Protein AF-A0A4W3IT00-F1 (afdb_monomer)

Structure (mmCIF, N/CA/C/O backbone):
data_AF-A0A4W3IT00-F1
#
_entry.id   AF-A0A4W3IT00-F1
#
loop_
_atom_site.group_PDB
_atom_site.id
_atom_site.type_symbol
_atom_site.label_atom_id
_atom_site.label_alt_id
_atom_site.label_comp_id
_atom_site.label_asym_id
_atom_site.label_entity_id
_atom_site.label_seq_id
_atom_site.pdbx_PDB_ins_code
_atom_site.Cartn_x
_atom_site.Cartn_y
_atom_site.Cartn_z
_atom_site.occupancy
_atom_site.B_iso_or_equiv
_atom_site.auth_seq_id
_atom_site.auth_comp_id
_atom_site.auth_asym_id
_atom_site.auth_atom_id
_atom_site.pdbx_PDB_model_num
ATOM 1 N N . MET A 1 1 ? -7.431 6.431 47.341 1.00 36.97 1 MET A N 1
ATOM 2 C CA . MET A 1 1 ? -6.642 5.485 46.528 1.00 36.97 1 MET A CA 1
ATOM 3 C C . MET A 1 1 ? -6.400 6.153 45.184 1.00 36.97 1 MET A C 1
ATOM 5 O O . MET A 1 1 ? -7.275 6.115 44.330 1.00 36.97 1 MET A O 1
ATOM 9 N N . CYS A 1 2 ? -5.296 6.886 45.045 1.00 35.66 2 CYS A N 1
ATOM 10 C CA . CYS A 1 2 ? -4.915 7.478 43.765 1.00 35.66 2 CYS A CA 1
ATOM 11 C C . CYS A 1 2 ? -4.274 6.369 42.933 1.00 35.66 2 CYS A C 1
ATOM 13 O O . CYS A 1 2 ? -3.208 5.880 43.298 1.00 35.66 2 CYS A O 1
ATOM 15 N N . PHE A 1 3 ? -4.941 5.928 41.870 1.00 38.72 3 PHE A N 1
ATOM 16 C CA . PHE A 1 3 ? -4.312 5.058 40.886 1.00 38.72 3 PHE A CA 1
ATOM 17 C C . PHE A 1 3 ? -3.418 5.933 40.013 1.00 38.72 3 PHE A C 1
ATOM 19 O O . PHE A 1 3 ? -3.894 6.630 39.119 1.00 38.72 3 PHE A O 1
ATOM 26 N N . SER A 1 4 ? -2.125 5.941 40.324 1.00 42.38 4 SER A N 1
ATOM 27 C CA . SER A 1 4 ? -1.106 6.424 39.403 1.00 42.38 4 SER A CA 1
ATOM 28 C C . SER A 1 4 ? -1.136 5.523 38.171 1.00 42.38 4 SER A C 1
ATOM 30 O O . SER A 1 4 ? -0.816 4.338 38.261 1.00 42.38 4 SER A O 1
ATOM 32 N N . LEU A 1 5 ? -1.564 6.072 37.035 1.00 45.66 5 LEU A N 1
ATOM 33 C CA . LEU A 1 5 ? -1.343 5.457 35.730 1.00 45.66 5 LEU A CA 1
ATOM 34 C C . LEU A 1 5 ? 0.171 5.263 35.545 1.00 45.66 5 LEU A C 1
ATOM 36 O O . LEU A 1 5 ? 0.925 6.198 35.837 1.00 45.66 5 LEU A O 1
ATOM 40 N N . PRO A 1 6 ? 0.645 4.099 35.069 1.00 52.97 6 PRO A N 1
ATOM 41 C CA . PRO A 1 6 ? 2.008 4.011 34.584 1.00 52.97 6 PRO A CA 1
ATOM 42 C C . PRO A 1 6 ? 2.123 4.962 33.391 1.00 52.97 6 PRO A C 1
ATOM 44 O O . PRO A 1 6 ? 1.403 4.824 32.402 1.00 52.97 6 PRO A O 1
ATOM 47 N N . MET A 1 7 ? 2.994 5.962 33.527 1.00 45.53 7 MET A N 1
ATOM 48 C CA . MET A 1 7 ? 3.496 6.749 32.409 1.00 45.53 7 MET A CA 1
ATOM 49 C C . MET A 1 7 ? 4.055 5.757 31.395 1.00 45.53 7 MET A C 1
ATOM 51 O O . MET A 1 7 ? 5.108 5.161 31.615 1.00 45.53 7 MET A O 1
ATOM 55 N N . LEU A 1 8 ? 3.311 5.530 30.313 1.00 49.47 8 LEU A N 1
ATOM 56 C CA . LEU A 1 8 ? 3.900 4.999 29.099 1.00 49.47 8 LEU A CA 1
ATOM 57 C C . LEU A 1 8 ? 5.034 5.963 28.761 1.00 49.47 8 LEU A C 1
ATOM 59 O O . LEU A 1 8 ? 4.789 7.161 28.611 1.00 49.47 8 LEU A O 1
ATOM 63 N N . ASN A 1 9 ? 6.262 5.451 28.709 1.00 47.34 9 ASN A N 1
ATOM 64 C CA . ASN A 1 9 ? 7.370 6.160 28.094 1.00 47.34 9 ASN A CA 1
ATOM 65 C C . ASN A 1 9 ? 7.005 6.359 26.619 1.00 47.34 9 ASN A C 1
ATOM 67 O O . ASN A 1 9 ? 7.326 5.542 25.763 1.00 47.34 9 ASN A O 1
ATOM 71 N N . LEU A 1 10 ? 6.281 7.438 26.342 1.00 46.12 10 LEU A N 1
ATOM 72 C CA . LEU A 1 10 ? 6.373 8.151 25.088 1.00 46.12 10 LEU A CA 1
ATOM 73 C C . LEU A 1 10 ? 7.753 8.804 25.116 1.00 46.12 10 LEU A C 1
ATOM 75 O O . LEU A 1 10 ? 7.902 9.958 25.511 1.00 46.12 10 LEU A O 1
ATOM 79 N N . GLU A 1 11 ? 8.780 8.050 24.726 1.00 38.97 11 GLU A N 1
ATOM 80 C CA . GLU A 1 11 ? 9.887 8.680 24.016 1.00 38.97 11 GLU A CA 1
ATOM 81 C C . GLU A 1 11 ? 9.281 9.201 22.710 1.00 38.97 11 GLU A C 1
ATOM 83 O O . GLU A 1 11 ? 9.194 8.513 21.697 1.00 38.97 11 GLU A O 1
ATOM 88 N N . SER A 1 12 ? 8.715 10.403 22.811 1.00 42.69 12 SER A N 1
ATOM 89 C CA . SER A 1 12 ? 8.347 11.239 21.685 1.00 42.69 12 SER A CA 1
ATOM 90 C C . SER A 1 12 ? 9.658 11.542 20.969 1.00 42.69 12 SER A C 1
ATOM 92 O O . SER A 1 12 ? 10.426 12.387 21.428 1.00 42.69 12 SER A O 1
ATOM 94 N N . ASP A 1 13 ? 9.937 10.830 19.879 1.00 43.44 13 ASP A N 1
ATOM 95 C CA . ASP A 1 13 ? 10.967 11.201 18.901 1.00 43.44 13 ASP A CA 1
ATOM 96 C C . ASP A 1 13 ? 10.462 12.426 18.115 1.00 43.44 13 ASP A C 1
ATOM 98 O O . ASP A 1 13 ? 10.222 12.392 16.911 1.00 43.44 13 ASP A O 1
ATOM 102 N N . GLU A 1 14 ? 10.201 13.516 18.840 1.00 52.72 14 GLU A N 1
ATOM 103 C CA . GLU A 1 14 ? 9.772 14.815 18.316 1.00 52.72 14 GLU A CA 1
ATOM 104 C C . GLU A 1 14 ? 10.974 15.588 17.768 1.00 52.72 14 GLU A C 1
ATOM 106 O O . GLU A 1 14 ? 11.065 16.783 17.984 1.00 52.72 14 GLU A O 1
ATOM 111 N N . GLU A 1 15 ? 11.908 14.933 17.076 1.00 51.66 15 GLU A N 1
ATOM 112 C CA . GLU A 1 15 ? 12.903 15.595 16.222 1.00 51.66 15 GLU A CA 1
ATOM 113 C C . GLU A 1 15 ? 13.327 14.686 15.053 1.00 51.66 15 GLU A C 1
ATOM 115 O O . GLU A 1 15 ? 14.509 14.560 14.737 1.00 51.66 15 GLU A O 1
ATOM 120 N N . GLN A 1 16 ? 12.373 14.085 14.332 1.00 50.91 16 GLN A N 1
ATOM 121 C CA . GLN A 1 16 ? 12.668 13.730 12.941 1.00 50.91 16 GLN A CA 1
ATOM 122 C C . GLN A 1 16 ? 12.490 14.977 12.069 1.00 50.91 16 GLN A C 1
ATOM 124 O O . GLN A 1 16 ? 11.378 15.509 11.986 1.00 50.91 16 GLN A O 1
ATOM 129 N N . PRO A 1 17 ? 13.555 15.492 11.424 1.00 56.00 17 PRO A N 1
ATOM 130 C CA . PRO A 1 17 ? 13.413 16.621 10.522 1.00 56.00 17 PRO A CA 1
ATOM 131 C C . PRO A 1 17 ? 12.430 16.231 9.420 1.00 56.00 17 PRO A C 1
ATOM 133 O O . PRO A 1 17 ? 12.553 15.154 8.840 1.00 56.00 17 PRO A O 1
ATOM 136 N N . MET A 1 18 ? 11.465 17.108 9.121 1.00 57.69 18 MET A N 1
ATOM 137 C CA . MET A 1 18 ? 10.593 16.981 7.953 1.00 57.69 18 MET A CA 1
ATOM 138 C C . MET A 1 18 ? 11.484 16.789 6.719 1.00 57.69 18 MET A C 1
ATOM 140 O O . MET A 1 18 ? 12.060 17.749 6.202 1.00 57.69 18 MET A O 1
ATOM 144 N N . VAL A 1 19 ? 11.655 15.542 6.278 1.00 64.25 19 VAL A N 1
ATOM 145 C CA . VAL A 1 19 ? 12.496 15.229 5.127 1.00 64.25 19 VAL A CA 1
ATOM 146 C C . VAL A 1 19 ? 11.780 15.805 3.918 1.00 64.25 19 VAL A C 1
ATOM 148 O O . VAL A 1 19 ? 10.689 15.373 3.549 1.00 64.25 19 VAL A O 1
ATOM 151 N N . PHE A 1 20 ? 12.375 16.834 3.319 1.00 69.81 20 PHE A N 1
ATOM 152 C CA . PHE A 1 20 ? 11.905 17.351 2.047 1.00 69.81 20 PHE A CA 1
ATOM 153 C C . PHE A 1 20 ? 12.048 16.234 1.017 1.00 69.81 20 PHE A C 1
ATOM 155 O O . PHE A 1 20 ? 13.164 15.891 0.631 1.00 69.81 20 PHE A O 1
ATOM 162 N N . VAL A 1 21 ? 10.921 15.660 0.596 1.00 66.94 21 VAL A N 1
ATOM 163 C CA . VAL A 1 21 ? 10.868 14.707 -0.512 1.00 66.94 21 VAL A CA 1
ATOM 164 C C . VAL A 1 21 ? 10.589 15.510 -1.785 1.00 66.94 21 VAL A C 1
ATOM 166 O O . VAL A 1 21 ? 9.467 16.007 -1.965 1.00 66.94 21 VAL A O 1
ATOM 169 N N . PRO A 1 22 ? 11.583 15.685 -2.675 1.00 67.81 22 PRO A N 1
ATOM 170 C CA . PRO A 1 22 ? 11.372 16.366 -3.944 1.00 67.81 22 PRO A CA 1
ATOM 171 C C . PRO A 1 22 ? 10.266 15.657 -4.742 1.00 67.81 22 PRO A C 1
ATOM 173 O O . PRO A 1 22 ? 10.309 14.443 -4.915 1.00 67.81 22 PRO A O 1
ATOM 176 N N . GLY A 1 23 ? 9.265 16.404 -5.221 1.00 64.62 23 GLY A N 1
ATOM 177 C CA . GLY A 1 23 ? 8.158 15.873 -6.035 1.00 64.62 23 GLY A CA 1
ATOM 178 C C . GLY A 1 23 ? 6.766 15.929 -5.392 1.00 64.62 23 GLY A C 1
ATOM 179 O O . GLY A 1 23 ? 5.778 15.911 -6.121 1.00 64.62 23 GLY A O 1
ATOM 180 N N . LEU A 1 24 ? 6.658 16.082 -4.065 1.00 65.12 24 LEU A N 1
ATOM 181 C CA . LEU A 1 24 ? 5.357 16.180 -3.371 1.00 65.12 24 LEU A CA 1
ATOM 182 C C . LEU A 1 24 ? 4.602 17.491 -3.653 1.00 65.12 24 LEU A C 1
ATOM 184 O O . LEU A 1 24 ? 3.376 17.526 -3.602 1.00 65.12 24 LEU A O 1
ATOM 188 N N . LEU A 1 25 ? 5.334 18.565 -3.960 1.00 61.28 25 LEU A N 1
ATOM 189 C CA . LEU A 1 25 ? 4.788 19.899 -4.243 1.00 61.28 25 LEU A CA 1
ATOM 190 C C . LEU A 1 25 ? 4.705 20.209 -5.746 1.00 61.28 25 LEU A C 1
ATOM 192 O O . LEU A 1 25 ? 4.349 21.322 -6.126 1.00 61.28 25 LEU A O 1
ATOM 196 N N . CYS A 1 26 ? 5.061 19.259 -6.615 1.00 58.12 26 CYS A N 1
ATOM 197 C CA . CYS A 1 26 ? 5.010 19.480 -8.054 1.00 58.12 26 CYS A CA 1
ATOM 198 C C . CYS A 1 26 ? 3.550 19.441 -8.527 1.00 58.12 26 CYS A C 1
ATOM 200 O O . CYS A 1 26 ? 2.904 18.392 -8.532 1.00 58.12 26 CYS A O 1
ATOM 202 N N . GLU A 1 27 ? 3.048 20.606 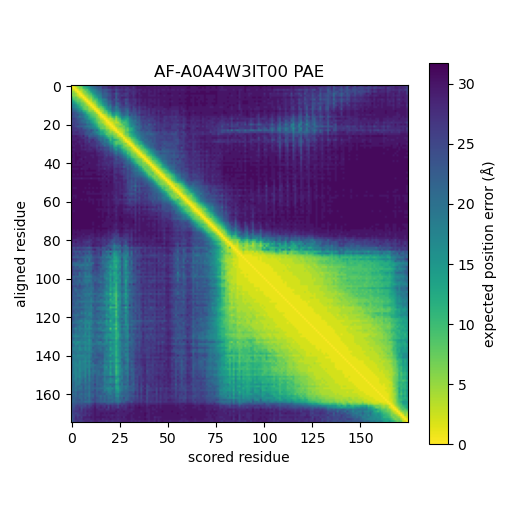-8.936 1.00 59.16 27 GLU A N 1
ATOM 203 C CA . GLU A 1 27 ? 1.715 20.876 -9.491 1.00 59.16 27 GLU A CA 1
ATOM 204 C C . GLU A 1 27 ? 1.503 20.191 -10.860 1.00 59.16 27 GLU A C 1
ATOM 206 O O . GLU A 1 27 ? 1.322 20.825 -11.893 1.00 59.16 27 GLU A O 1
ATOM 211 N N . GLY A 1 28 ? 1.587 18.862 -10.893 1.00 53.34 28 GLY A N 1
ATOM 212 C CA . GLY A 1 28 ? 1.478 18.073 -12.123 1.00 53.34 28 GLY A CA 1
ATOM 213 C C . GLY A 1 28 ? 0.966 16.646 -11.934 1.00 53.34 28 GLY A C 1
ATOM 214 O O . GLY A 1 28 ? 0.650 15.997 -12.926 1.00 53.34 28 GLY A O 1
ATOM 215 N N . ASN A 1 29 ? 0.836 16.156 -10.692 1.00 51.41 29 ASN A N 1
ATOM 216 C CA . ASN A 1 29 ? 0.349 14.797 -10.414 1.00 51.41 29 ASN A CA 1
ATOM 217 C C . ASN A 1 29 ? -1.122 14.737 -9.951 1.00 51.41 29 ASN A C 1
ATOM 219 O O . ASN A 1 29 ? -1.646 13.667 -9.641 1.00 51.41 29 ASN A O 1
ATOM 223 N N . PHE A 1 30 ? -1.821 15.875 -9.914 1.00 52.25 30 PHE A N 1
ATOM 224 C CA . PHE A 1 30 ? -3.251 15.906 -9.622 1.00 52.25 30 PHE A CA 1
ATOM 225 C C . PHE A 1 30 ? -4.033 15.530 -10.882 1.00 52.25 30 PHE A C 1
ATOM 227 O O . PHE A 1 30 ? -4.090 16.287 -11.851 1.00 52.25 30 PHE A O 1
ATOM 234 N N . ARG A 1 31 ? -4.668 14.352 -10.877 1.00 57.31 31 ARG A N 1
ATOM 235 C CA . ARG A 1 31 ? -5.700 14.032 -11.870 1.00 57.31 31 ARG A CA 1
ATOM 236 C C . ARG A 1 31 ? -6.816 15.067 -11.718 1.00 57.31 31 ARG A C 1
ATOM 238 O O . ARG A 1 31 ? -7.440 15.157 -10.667 1.00 57.31 31 ARG A O 1
ATOM 245 N N . HIS A 1 32 ? -7.017 15.876 -12.751 1.00 41.84 32 HIS A N 1
ATOM 246 C CA . HIS A 1 32 ? -7.954 16.992 -12.741 1.00 41.84 32 HIS A CA 1
ATOM 247 C C . HIS A 1 32 ? -9.400 16.478 -12.614 1.00 41.84 32 HIS A C 1
ATOM 249 O O . HIS A 1 32 ? -10.011 16.064 -13.600 1.00 41.84 32 HIS A O 1
ATOM 255 N N . GLU A 1 33 ? -9.970 16.508 -11.407 1.00 48.00 33 GLU A N 1
ATOM 256 C CA . GLU A 1 33 ? -11.416 16.384 -11.223 1.00 48.00 33 GLU A CA 1
ATOM 257 C C . GLU A 1 33 ? -12.090 17.653 -11.756 1.00 48.00 33 GLU A C 1
ATOM 259 O O . GLU A 1 33 ? -12.101 18.712 -11.126 1.00 48.00 33 GLU A O 1
ATOM 264 N N . SER A 1 34 ? -12.671 17.564 -12.948 1.00 47.03 34 SER A N 1
ATOM 265 C CA . SER A 1 34 ? -13.503 18.631 -13.493 1.00 47.03 34 SER A CA 1
ATOM 266 C C . SER A 1 34 ? -14.808 18.753 -12.693 1.00 47.03 34 SER A C 1
ATOM 268 O O . SER A 1 34 ? -15.785 18.054 -12.965 1.00 47.03 34 SER A O 1
ATOM 270 N N . LYS A 1 35 ? -14.855 19.675 -11.725 1.00 48.56 35 LYS A N 1
ATOM 271 C CA . LYS A 1 35 ? -16.107 20.161 -11.124 1.00 48.56 35 LYS A CA 1
ATOM 272 C C . LYS A 1 35 ? -16.791 21.146 -12.075 1.00 48.56 35 LYS A C 1
ATOM 274 O O . LYS A 1 35 ? -16.429 22.317 -12.132 1.00 48.56 35 LYS A O 1
ATOM 279 N N . VAL A 1 36 ? -17.824 20.694 -12.784 1.00 41.09 36 VAL A N 1
ATOM 280 C CA . VAL A 1 36 ? -18.749 21.580 -13.509 1.00 41.09 36 VAL A CA 1
ATOM 281 C C . VAL A 1 36 ? -19.897 21.974 -12.579 1.00 41.09 36 VAL A C 1
ATOM 283 O O . VAL A 1 36 ? -20.644 21.126 -12.096 1.00 41.09 36 VAL A O 1
ATOM 286 N N . LYS A 1 37 ? -20.054 23.280 -12.339 1.00 45.25 37 LYS A N 1
ATOM 287 C CA . LYS A 1 37 ? -21.200 23.881 -11.642 1.00 45.25 37 LYS A CA 1
ATOM 288 C C . LYS A 1 37 ? -21.989 24.713 -12.653 1.00 45.25 37 LYS A C 1
ATOM 290 O O . LYS A 1 37 ? -21.469 25.704 -13.153 1.00 45.25 37 LYS A O 1
ATOM 295 N N . GLY A 1 38 ? -23.238 24.341 -12.950 1.00 35.41 38 GLY A N 1
ATOM 296 C CA . GLY A 1 38 ? -24.088 25.157 -13.823 1.00 35.41 38 GLY A CA 1
ATOM 297 C C . GLY A 1 38 ? -25.443 24.561 -14.219 1.00 35.41 38 GLY A C 1
ATOM 298 O O . GLY A 1 38 ? -25.501 23.677 -15.056 1.00 35.41 38 GLY A O 1
ATOM 299 N N . ARG A 1 39 ? -26.505 25.153 -13.652 1.00 35.19 39 ARG A N 1
ATOM 300 C CA . ARG A 1 39 ? -27.846 25.447 -14.214 1.00 35.19 39 ARG A CA 1
ATOM 301 C C . ARG A 1 39 ? -28.722 24.349 -14.871 1.00 35.19 39 ARG A C 1
ATOM 303 O O . ARG A 1 39 ? -28.370 23.676 -15.824 1.00 35.19 39 ARG A O 1
ATOM 310 N N . LYS A 1 40 ? -29.966 24.342 -14.369 1.00 37.03 40 LYS A N 1
ATOM 311 C CA . LYS A 1 40 ? -31.243 23.764 -14.837 1.00 37.03 40 LYS A CA 1
ATOM 312 C C . LYS A 1 40 ? -31.333 23.472 -16.351 1.00 37.03 40 LYS A C 1
ATOM 314 O O . LYS A 1 40 ? -31.206 24.377 -17.168 1.00 37.03 40 LYS A O 1
ATOM 319 N N . ILE A 1 41 ? -31.652 22.219 -16.682 1.00 37.03 41 ILE A N 1
ATOM 320 C CA . ILE A 1 41 ? -31.878 21.699 -18.040 1.00 37.03 41 ILE A CA 1
ATOM 321 C C . ILE A 1 41 ? -33.318 22.015 -18.486 1.00 37.03 41 ILE A C 1
ATOM 323 O O . ILE A 1 41 ? -34.265 21.648 -17.789 1.00 37.03 41 ILE A O 1
ATOM 327 N N . GLN A 1 42 ? -33.488 22.624 -19.666 1.00 33.34 42 GLN A N 1
ATOM 328 C CA . GLN A 1 42 ? -34.692 22.467 -20.490 1.00 33.34 42 GLN A CA 1
ATOM 329 C C . GLN A 1 42 ? -34.310 21.708 -21.765 1.00 33.34 42 GLN A C 1
ATOM 331 O O . GLN A 1 42 ? -33.311 22.004 -22.413 1.00 33.34 42 GLN A O 1
ATOM 336 N N . GLN A 1 43 ? -35.086 20.665 -22.043 1.00 43.19 43 GLN A N 1
ATOM 337 C CA . GLN A 1 43 ? -34.854 19.635 -23.050 1.00 43.19 43 GLN A CA 1
ATOM 338 C C . GLN A 1 43 ? -34.935 20.184 -24.479 1.00 43.19 43 GLN A C 1
ATOM 340 O O . GLN A 1 43 ? -35.952 20.779 -24.815 1.00 43.19 43 GLN A O 1
ATOM 345 N N . VAL A 1 44 ? -33.967 19.847 -25.342 1.00 34.75 44 VAL A N 1
ATOM 346 C CA . VAL A 1 44 ? -34.220 19.539 -26.761 1.00 34.75 44 VAL A CA 1
ATOM 347 C C . VAL A 1 44 ? -33.292 18.401 -27.209 1.00 34.75 44 VAL A C 1
ATOM 349 O O . VAL A 1 44 ? -32.129 18.299 -26.836 1.00 34.75 44 VAL A O 1
ATOM 352 N N . LYS A 1 45 ? -33.912 17.507 -27.968 1.00 41.69 45 LYS A N 1
ATOM 353 C CA . LYS A 1 45 ? -33.576 16.155 -28.409 1.00 41.69 45 LYS A CA 1
ATOM 354 C C . LYS A 1 45 ? -32.628 16.136 -29.611 1.00 41.69 45 LYS A C 1
ATOM 356 O O . LYS A 1 45 ? -33.025 16.673 -30.635 1.00 41.69 45 LYS A O 1
ATOM 361 N N . THR A 1 46 ? -31.530 15.364 -29.555 1.00 34.28 46 THR A N 1
ATOM 362 C CA . THR A 1 46 ? -31.006 14.622 -30.730 1.00 34.28 46 THR A CA 1
ATOM 363 C C . THR A 1 46 ? -29.982 13.520 -30.383 1.00 34.28 46 THR A C 1
ATOM 365 O O . THR A 1 46 ? -28.848 13.803 -30.032 1.00 34.28 46 THR A O 1
ATOM 368 N N . LYS A 1 47 ? -30.449 12.266 -30.516 1.00 39.50 47 LYS A N 1
ATOM 369 C CA . LYS A 1 47 ? -29.839 11.033 -31.080 1.00 39.50 47 LYS A CA 1
ATOM 370 C C . LYS A 1 47 ? -28.388 10.614 -30.706 1.00 39.50 47 LYS A C 1
ATOM 372 O O . LYS A 1 47 ? -27.419 11.137 -31.237 1.00 39.50 47 LYS A O 1
ATOM 377 N N . LEU A 1 48 ? -28.312 9.551 -29.890 1.00 37.47 48 LEU A N 1
ATOM 378 C CA . LEU A 1 48 ? -27.220 8.559 -29.699 1.00 37.47 48 LEU A CA 1
ATOM 379 C C . LEU A 1 48 ? -27.055 7.642 -30.947 1.00 37.47 48 LEU A C 1
ATOM 381 O O . LEU A 1 48 ? -28.022 7.577 -31.714 1.00 37.47 48 LEU A O 1
ATOM 385 N N . PRO A 1 49 ? -25.905 6.956 -31.197 1.00 40.28 49 PRO A N 1
ATOM 386 C CA . PRO A 1 49 ? -25.302 5.880 -30.360 1.00 40.28 49 PRO A CA 1
ATOM 387 C C . PRO A 1 49 ? -23.779 6.053 -30.113 1.00 40.28 49 PRO A C 1
ATOM 389 O O . PRO A 1 49 ? -23.094 6.666 -30.918 1.00 40.28 49 PRO A O 1
ATOM 392 N N . ALA A 1 50 ? -23.168 5.718 -28.969 1.00 33.84 50 ALA A N 1
ATOM 393 C CA . ALA A 1 50 ? -23.132 4.523 -28.106 1.00 33.84 50 ALA A CA 1
ATOM 394 C C . ALA A 1 50 ? -22.026 3.504 -28.476 1.00 33.84 50 ALA A C 1
ATOM 396 O O . ALA A 1 50 ? -22.140 2.786 -29.460 1.00 33.84 50 ALA A O 1
ATOM 397 N N . ALA A 1 51 ? -21.036 3.449 -27.570 1.00 37.12 51 ALA A N 1
ATOM 398 C CA . ALA A 1 51 ? -20.139 2.352 -27.178 1.00 37.12 51 ALA A CA 1
ATOM 399 C C . ALA A 1 51 ? -19.171 1.731 -28.206 1.00 37.12 51 ALA A C 1
ATOM 401 O O . ALA A 1 51 ? -19.563 1.191 -29.231 1.00 37.12 51 ALA A O 1
ATOM 402 N N . GLY A 1 52 ? -17.888 1.687 -27.828 1.00 34.69 52 GLY A N 1
ATOM 403 C CA . GLY A 1 52 ? -16.870 0.902 -28.523 1.00 34.69 52 GLY A CA 1
ATOM 404 C C . GLY A 1 52 ? -15.506 0.953 -27.839 1.00 34.69 52 GLY A C 1
ATOM 405 O O . GLY A 1 52 ? -14.604 1.632 -28.311 1.00 34.69 52 GLY A O 1
ATOM 406 N N . SER A 1 53 ? -15.377 0.249 -26.713 1.00 41.38 53 SER A N 1
ATOM 407 C CA . SER A 1 53 ? -14.094 -0.199 -26.152 1.00 41.38 53 SER A CA 1
ATOM 408 C C . SER A 1 53 ? -13.322 -0.999 -27.210 1.00 41.38 53 SER A C 1
ATOM 410 O O . SER A 1 53 ? -13.870 -1.959 -27.752 1.00 41.38 53 SER A O 1
ATOM 412 N N . VAL A 1 54 ? -12.073 -0.623 -27.508 1.00 34.69 54 VAL A N 1
ATOM 413 C CA . VAL A 1 54 ? -11.201 -1.389 -28.413 1.00 34.69 54 VAL A CA 1
ATOM 414 C C . VAL A 1 54 ? -10.138 -2.114 -27.595 1.00 34.69 54 VAL A C 1
ATOM 416 O O . VAL A 1 54 ? -9.123 -1.561 -27.182 1.00 34.69 54 VAL A O 1
ATOM 419 N N . PHE A 1 55 ? -10.442 -3.387 -27.375 1.00 38.28 55 PHE A N 1
ATOM 420 C CA . PHE A 1 55 ? -9.565 -4.473 -26.967 1.00 38.28 55 PHE A CA 1
ATOM 421 C C . PHE A 1 55 ? -8.585 -4.793 -28.112 1.00 38.28 55 PHE A C 1
ATOM 423 O O . PHE A 1 55 ? -9.015 -5.128 -29.217 1.00 38.28 55 PHE A O 1
ATOM 430 N N . MET A 1 56 ? -7.274 -4.689 -27.873 1.00 44.62 56 MET A N 1
ATOM 431 C CA . MET A 1 56 ? -6.264 -5.114 -28.849 1.00 44.62 56 MET A CA 1
ATOM 432 C C . MET A 1 56 ? -6.175 -6.642 -28.852 1.00 44.62 56 MET A C 1
ATOM 434 O O . MET A 1 56 ? -5.795 -7.244 -27.850 1.00 44.62 56 MET A O 1
ATOM 438 N N . SER A 1 57 ? -6.530 -7.262 -29.978 1.00 42.34 57 SER A N 1
ATOM 439 C CA . SER A 1 57 ? -6.398 -8.710 -30.175 1.00 42.34 57 SER A CA 1
ATOM 440 C C . SER A 1 57 ? -5.064 -9.068 -30.850 1.00 42.34 57 SER A C 1
ATOM 442 O O . SER A 1 57 ? -4.564 -8.272 -31.648 1.00 42.34 57 SER A O 1
ATOM 444 N N . PRO A 1 58 ? -4.487 -10.254 -30.571 1.00 42.62 58 PRO A N 1
ATOM 445 C CA . PRO A 1 58 ? -3.183 -10.668 -31.085 1.00 42.62 58 PRO A CA 1
ATOM 446 C C . PRO A 1 58 ? -3.261 -11.108 -32.550 1.00 42.62 58 PRO A C 1
ATOM 448 O O . PRO A 1 58 ? -4.213 -11.768 -32.969 1.00 42.62 58 PRO A O 1
A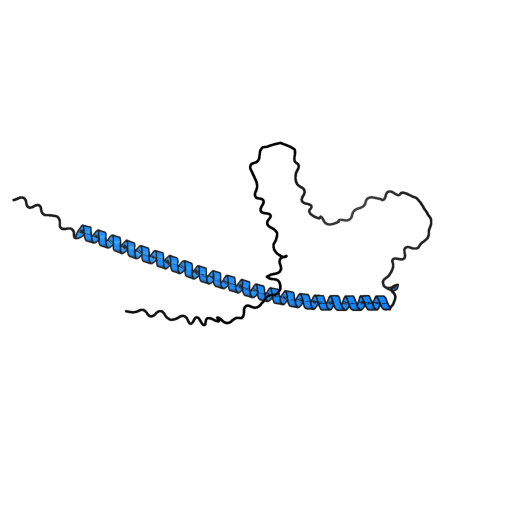TOM 451 N N . LEU A 1 59 ? -2.226 -10.774 -33.318 1.00 38.56 59 LEU A N 1
ATOM 452 C CA . LEU A 1 59 ? -2.107 -11.125 -34.731 1.00 38.56 59 LEU A CA 1
ATOM 453 C C . LEU A 1 59 ? -1.874 -12.634 -34.889 1.00 38.56 59 LEU A C 1
ATOM 455 O O . LEU A 1 59 ? -0.877 -13.168 -34.405 1.00 38.56 59 LEU A O 1
ATOM 459 N N . THR A 1 60 ? -2.783 -13.311 -35.589 1.00 36.81 60 THR A N 1
ATOM 460 C CA . THR A 1 60 ? -2.614 -14.696 -36.045 1.00 36.81 60 THR A CA 1
ATOM 461 C C . THR A 1 60 ? -2.491 -14.723 -37.566 1.00 36.81 60 THR A C 1
ATOM 463 O O . THR A 1 60 ? -3.138 -13.958 -38.280 1.00 36.81 60 THR A O 1
ATOM 466 N N . ALA A 1 61 ? -1.573 -15.564 -38.036 1.00 43.00 61 ALA A N 1
ATOM 467 C CA . ALA A 1 61 ? -1.207 -15.749 -39.431 1.00 43.00 61 ALA A CA 1
ATOM 468 C C . ALA A 1 61 ? -2.326 -16.427 -40.242 1.00 43.00 61 ALA A C 1
ATOM 470 O O . ALA A 1 61 ? -2.957 -17.361 -39.749 1.00 43.00 61 ALA A O 1
ATOM 471 N N . GLY A 1 62 ? -2.512 -16.014 -41.500 1.00 35.72 62 GLY A N 1
ATOM 472 C CA . GLY A 1 62 ? -3.374 -16.725 -42.450 1.00 35.72 62 GLY A CA 1
ATOM 473 C C . GLY A 1 62 ? -3.787 -15.896 -43.668 1.00 35.72 62 GLY A C 1
ATOM 474 O O . GLY A 1 62 ? -4.774 -15.177 -43.612 1.00 35.72 62 GLY A O 1
ATOM 475 N N . ASP A 1 63 ? -2.992 -16.011 -44.735 1.00 40.78 63 ASP A N 1
ATOM 476 C CA . ASP A 1 63 ? -3.309 -15.902 -46.170 1.00 40.78 63 ASP A CA 1
ATOM 477 C C . ASP A 1 63 ? -4.598 -15.200 -46.635 1.00 40.78 63 ASP A C 1
ATOM 479 O O . ASP A 1 63 ? -5.675 -15.748 -46.453 1.00 40.78 63 ASP A O 1
ATOM 483 N N . LEU A 1 64 ? -4.464 -14.130 -47.441 1.00 43.28 64 LEU A N 1
ATOM 484 C CA . LEU A 1 64 ? -5.069 -14.002 -48.784 1.00 43.28 64 LEU A CA 1
ATOM 485 C C . LEU A 1 64 ? -4.288 -12.966 -49.637 1.00 43.28 64 LEU A C 1
ATOM 487 O O . LEU A 1 64 ? -3.736 -11.993 -49.135 1.00 43.28 64 LEU A O 1
ATOM 491 N N . LYS A 1 65 ? -4.201 -13.248 -50.942 1.00 47.62 65 LYS A N 1
ATOM 492 C CA . LYS A 1 65 ? -3.235 -12.764 -51.953 1.00 47.62 65 LYS A CA 1
ATOM 493 C C . LYS A 1 65 ? -3.286 -11.269 -52.351 1.00 47.62 65 LYS A C 1
ATOM 495 O O . LYS A 1 65 ? -4.316 -10.623 -52.183 1.00 47.62 65 LYS A O 1
ATOM 500 N N . PRO A 1 66 ? -2.195 -10.754 -52.969 1.00 41.62 66 PRO A N 1
ATOM 501 C CA . PRO A 1 66 ? -1.983 -9.336 -53.255 1.00 41.62 66 PRO A CA 1
ATOM 502 C C . PRO A 1 66 ? -2.620 -8.900 -54.583 1.00 41.62 66 PRO A C 1
ATOM 504 O O . PRO A 1 66 ? -2.482 -9.575 -55.605 1.00 41.62 66 PRO A O 1
ATOM 507 N N . VAL A 1 67 ? -3.269 -7.733 -54.586 1.00 37.38 67 VAL A N 1
ATOM 508 C CA . VAL A 1 67 ? -3.648 -7.040 -55.823 1.00 37.38 67 VAL A CA 1
ATOM 509 C C . VAL A 1 67 ? -2.444 -6.244 -56.306 1.00 37.38 67 VAL A C 1
ATOM 511 O O . VAL A 1 67 ? -1.992 -5.298 -55.667 1.00 37.38 67 VAL A O 1
ATOM 514 N N . MET A 1 68 ? -1.919 -6.693 -57.439 1.00 40.94 68 MET A N 1
ATOM 515 C CA . MET A 1 68 ? -0.896 -6.021 -58.217 1.00 40.94 68 MET A CA 1
ATOM 516 C C . MET A 1 68 ? -1.493 -4.793 -58.918 1.00 40.94 68 MET A C 1
ATOM 518 O O . MET A 1 68 ? -2.460 -4.931 -59.666 1.00 40.94 68 MET A O 1
ATOM 522 N N . SER A 1 69 ? -0.879 -3.627 -58.725 1.00 41.72 69 SER A N 1
ATOM 523 C CA . SER A 1 69 ? -0.926 -2.533 -59.696 1.00 41.72 69 SER A CA 1
ATOM 524 C C . SER A 1 69 ? 0.493 -2.285 -60.176 1.00 41.72 69 SER A C 1
ATOM 526 O O . SER A 1 69 ? 1.402 -2.004 -59.396 1.00 41.72 69 SER A O 1
ATOM 528 N N . ASN A 1 70 ? 0.662 -2.471 -61.476 1.00 40.16 70 ASN A N 1
ATOM 529 C CA . ASN A 1 70 ? 1.933 -2.531 -62.163 1.00 40.16 70 ASN A CA 1
ATOM 530 C C . ASN A 1 70 ? 2.142 -1.163 -62.809 1.00 40.16 70 ASN A C 1
ATOM 532 O O . ASN A 1 70 ? 1.590 -0.912 -63.874 1.00 40.16 70 ASN A O 1
ATOM 536 N N . GLU A 1 71 ? 2.971 -0.311 -62.217 1.00 42.28 71 GLU A N 1
ATOM 537 C CA . GLU A 1 71 ? 3.719 0.677 -62.992 1.00 42.28 71 GLU A CA 1
ATOM 538 C C . GLU A 1 71 ? 5.200 0.474 -62.705 1.00 42.28 71 GLU A C 1
ATOM 540 O O . GLU A 1 71 ? 5.759 0.831 -61.672 1.00 42.28 71 GLU A O 1
ATOM 545 N N . ILE A 1 72 ? 5.802 -0.248 -63.643 1.00 41.47 72 ILE A N 1
ATOM 546 C CA . ILE A 1 72 ? 7.201 -0.623 -63.683 1.00 41.47 72 ILE A CA 1
ATOM 547 C C . ILE A 1 72 ? 7.970 0.592 -64.214 1.00 41.47 72 ILE A C 1
ATOM 549 O O . ILE A 1 72 ? 8.098 0.761 -65.425 1.00 4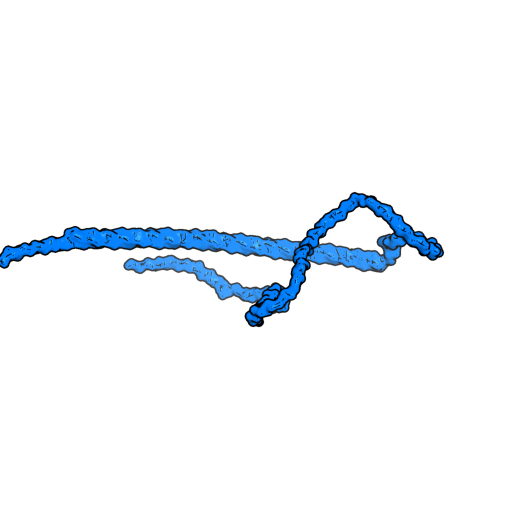1.47 72 ILE A O 1
ATOM 553 N N . MET A 1 73 ? 8.545 1.398 -63.322 1.00 42.38 73 MET A N 1
ATOM 554 C CA . MET A 1 73 ? 9.843 2.009 -63.609 1.00 42.38 73 MET A CA 1
ATOM 555 C C . MET A 1 73 ? 10.909 1.028 -63.124 1.00 42.38 73 MET A C 1
ATOM 557 O O . MET A 1 73 ? 11.098 0.808 -61.932 1.00 42.38 73 MET A O 1
ATOM 561 N N . LYS A 1 74 ? 11.553 0.356 -64.083 1.00 48.81 74 LYS A N 1
ATOM 562 C CA . LYS A 1 74 ? 12.729 -0.481 -63.846 1.00 48.81 74 LYS A CA 1
ATOM 563 C C . LYS A 1 74 ? 13.860 0.404 -63.332 1.00 48.81 74 LYS A C 1
ATOM 565 O O . LYS A 1 74 ? 14.593 0.971 -64.134 1.00 48.81 74 LYS A O 1
ATOM 570 N N . GLU A 1 75 ? 14.069 0.408 -62.026 1.00 40.09 75 GLU A N 1
ATOM 571 C CA . GLU A 1 75 ? 15.408 0.562 -61.478 1.00 40.09 75 GLU A CA 1
ATOM 572 C C . GLU A 1 75 ? 15.729 -0.699 -60.683 1.00 40.09 75 GLU A C 1
ATOM 574 O O . GLU A 1 75 ? 15.084 -1.065 -59.703 1.00 40.09 75 GLU A O 1
ATOM 579 N N . LYS A 1 76 ? 16.678 -1.459 -61.222 1.00 51.50 76 LYS A N 1
ATOM 580 C CA . LYS A 1 76 ? 17.213 -2.672 -60.625 1.00 51.50 76 LYS A CA 1
ATOM 581 C C . LYS A 1 76 ? 18.113 -2.247 -59.468 1.00 51.50 76 LYS A C 1
ATOM 583 O O . LYS A 1 76 ? 19.331 -2.297 -59.599 1.00 51.50 76 LYS A O 1
ATOM 588 N N . GLU A 1 77 ? 17.526 -1.841 -58.352 1.00 51.88 77 GLU A N 1
ATOM 589 C CA . GLU A 1 77 ? 18.265 -1.717 -57.105 1.00 51.88 77 GLU A CA 1
ATOM 590 C C . GLU A 1 77 ? 17.955 -2.938 -56.248 1.00 51.88 77 GLU A C 1
ATOM 592 O O . GLU A 1 77 ? 16.843 -3.169 -55.779 1.00 51.88 77 GLU A O 1
ATOM 597 N N . VAL A 1 78 ? 18.960 -3.800 -56.142 1.00 55.22 78 VAL A N 1
ATOM 598 C CA . VAL A 1 78 ? 18.988 -4.910 -55.198 1.00 55.22 78 VAL A CA 1
ATOM 599 C C . VAL A 1 78 ? 18.583 -4.346 -53.841 1.00 55.22 78 VAL A C 1
ATOM 601 O O . VAL A 1 78 ? 19.303 -3.504 -53.312 1.00 55.22 78 VAL A O 1
ATOM 604 N N . SER A 1 79 ? 17.472 -4.810 -53.268 1.00 62.69 79 SER A N 1
ATOM 605 C CA . SER A 1 79 ? 17.079 -4.513 -51.891 1.00 62.69 79 SER A CA 1
ATOM 606 C C . SER A 1 79 ? 18.097 -5.144 -50.935 1.00 62.69 79 SER A C 1
ATOM 608 O O . SER A 1 79 ? 17.850 -6.179 -50.316 1.00 62.69 79 SER A O 1
ATOM 610 N N . ARG A 1 80 ? 19.299 -4.566 -50.866 1.00 67.00 80 ARG A N 1
ATOM 611 C CA . ARG A 1 80 ? 20.262 -4.834 -49.809 1.00 67.00 80 ARG A CA 1
ATOM 612 C C . ARG A 1 80 ? 19.692 -4.150 -48.585 1.00 67.00 80 ARG A C 1
ATOM 614 O O . ARG A 1 80 ? 19.765 -2.934 -48.454 1.00 67.00 80 ARG A O 1
ATOM 621 N N . SER A 1 81 ? 19.070 -4.936 -47.715 1.00 71.06 81 SER A N 1
ATOM 622 C CA . SER A 1 81 ? 18.744 -4.493 -46.366 1.00 71.06 81 SER A CA 1
ATOM 623 C C . SER A 1 81 ? 20.015 -3.911 -45.750 1.00 71.06 81 SER A C 1
ATOM 625 O O . SER A 1 81 ? 20.997 -4.646 -45.618 1.00 71.06 81 SER A O 1
ATOM 627 N N . ALA A 1 82 ? 20.009 -2.616 -45.427 1.00 71.75 82 ALA A N 1
ATOM 628 C CA . ALA A 1 82 ? 21.119 -1.976 -44.736 1.00 71.75 82 ALA A CA 1
ATOM 629 C C . ALA A 1 82 ? 21.480 -2.820 -43.506 1.00 71.75 82 ALA A C 1
ATOM 631 O O . ALA A 1 82 ? 20.636 -3.077 -42.644 1.00 71.75 82 ALA A O 1
ATOM 632 N N . SER A 1 83 ? 22.707 -3.334 -43.470 1.00 77.81 83 SER A N 1
ATOM 633 C CA . SER A 1 83 ? 23.169 -4.218 -42.409 1.00 77.81 83 SER A CA 1
ATOM 634 C C . SER A 1 83 ? 23.926 -3.416 -41.360 1.00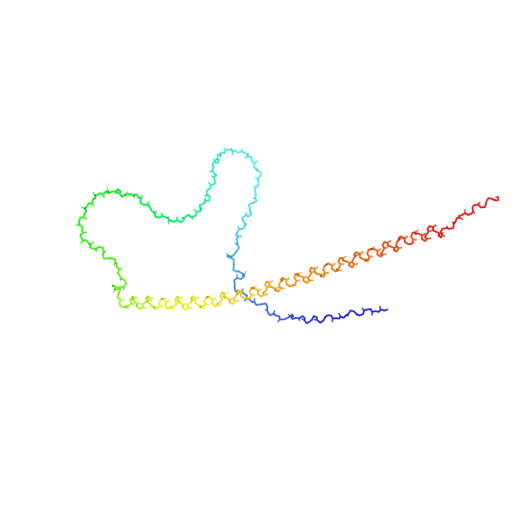 77.81 83 SER A C 1
ATOM 636 O O . SER A 1 83 ? 24.648 -2.475 -41.680 1.00 77.81 83 SER A O 1
ATOM 638 N N . LEU A 1 84 ? 23.893 -3.858 -40.100 1.00 70.94 84 LEU A N 1
ATOM 639 C CA . LEU A 1 84 ? 24.794 -3.339 -39.058 1.00 70.94 84 LEU A CA 1
ATOM 640 C C . LEU A 1 84 ? 26.278 -3.455 -39.448 1.00 70.94 84 LEU A C 1
ATOM 642 O O . LEU A 1 84 ? 27.128 -2.745 -38.911 1.00 70.94 84 LEU A O 1
ATOM 646 N N . LYS A 1 85 ? 26.607 -4.338 -40.397 1.00 81.69 85 LYS A N 1
ATOM 647 C CA . LYS A 1 85 ? 27.955 -4.474 -40.954 1.00 81.69 85 LYS A CA 1
ATOM 648 C C . LYS A 1 85 ? 28.362 -3.271 -41.811 1.00 81.69 85 LYS A C 1
ATOM 650 O O . LYS A 1 85 ? 29.548 -2.945 -41.802 1.00 81.69 85 LYS A O 1
ATOM 655 N N . ASP A 1 86 ? 27.403 -2.574 -42.415 1.00 83.50 86 ASP A N 1
ATOM 656 C CA . ASP A 1 86 ? 27.613 -1.453 -43.340 1.00 83.50 86 ASP A CA 1
ATOM 657 C C . ASP A 1 86 ? 27.812 -0.108 -42.616 1.00 83.50 86 ASP A C 1
ATOM 659 O O . ASP A 1 86 ? 28.213 0.877 -43.232 1.00 83.50 86 ASP A O 1
ATOM 663 N N . LEU A 1 87 ? 27.585 -0.057 -41.294 1.00 85.12 87 LEU A N 1
ATOM 664 C CA . LEU A 1 87 ? 27.845 1.139 -40.490 1.00 85.12 87 LEU A CA 1
ATOM 665 C C . LEU A 1 87 ? 29.341 1.447 -40.388 1.00 85.12 87 LEU A C 1
ATOM 667 O O . LEU A 1 87 ? 30.177 0.545 -40.211 1.00 85.12 87 LEU A O 1
ATOM 671 N N . CYS A 1 88 ? 29.669 2.741 -40.397 1.00 92.38 88 CYS A N 1
ATOM 672 C CA . CYS A 1 88 ? 31.041 3.177 -40.208 1.00 92.38 88 CYS A CA 1
ATOM 673 C C . CYS A 1 88 ? 31.540 2.832 -38.784 1.00 92.38 88 CYS A C 1
ATOM 675 O O . CYS A 1 88 ? 30.742 2.707 -37.845 1.00 92.38 88 CYS A O 1
ATOM 677 N N . PRO A 1 89 ? 32.860 2.655 -38.589 1.00 91.88 89 PRO A N 1
ATOM 678 C CA . PRO A 1 89 ? 33.419 2.302 -37.283 1.00 91.88 89 PRO A CA 1
ATOM 679 C C . PRO A 1 89 ? 33.072 3.298 -36.165 1.00 91.88 89 PRO A C 1
ATOM 681 O O . PRO A 1 89 ? 32.915 2.900 -35.011 1.00 91.88 89 PRO A O 1
ATOM 684 N N . GLU A 1 90 ? 32.926 4.583 -36.496 1.00 96.44 90 GLU A N 1
ATOM 685 C CA . GLU A 1 90 ? 32.540 5.618 -35.536 1.00 96.44 90 GLU A CA 1
ATOM 686 C C . GLU A 1 90 ? 31.099 5.435 -35.045 1.00 96.44 90 GLU A C 1
ATOM 688 O O . GLU A 1 90 ? 30.861 5.478 -33.838 1.00 96.44 90 GLU A O 1
ATOM 693 N N . ASP A 1 91 ? 30.157 5.149 -35.942 1.00 95.56 91 ASP A N 1
ATOM 694 C CA . ASP A 1 91 ? 28.758 4.910 -35.575 1.00 95.56 91 ASP A CA 1
ATOM 695 C C . ASP A 1 91 ? 28.596 3.630 -34.765 1.00 95.56 91 ASP A C 1
ATOM 697 O O . ASP A 1 91 ? 27.889 3.622 -33.758 1.00 95.56 91 ASP A O 1
ATOM 701 N N . LYS A 1 92 ? 29.328 2.569 -35.126 1.00 94.81 92 LYS A N 1
ATOM 702 C CA . LYS A 1 92 ? 29.382 1.337 -34.323 1.00 94.81 92 LYS A CA 1
ATOM 703 C C . LYS A 1 92 ? 29.842 1.625 -32.894 1.00 94.81 92 LYS A C 1
ATOM 705 O O . LYS A 1 92 ? 29.244 1.118 -31.948 1.00 94.81 92 LYS A O 1
ATOM 710 N N . ARG A 1 93 ? 30.864 2.471 -32.723 1.00 96.31 93 ARG A N 1
ATOM 711 C CA . ARG A 1 93 ? 31.355 2.890 -31.401 1.00 96.31 93 ARG A CA 1
ATOM 712 C C . ARG A 1 93 ? 30.322 3.726 -30.645 1.00 96.31 93 ARG A C 1
ATOM 714 O O . ARG A 1 93 ? 30.115 3.483 -29.460 1.00 96.31 93 ARG A O 1
ATOM 721 N N . ARG A 1 94 ? 29.664 4.682 -31.311 1.00 97.50 94 ARG A N 1
ATOM 722 C CA . ARG A 1 94 ? 28.601 5.502 -30.704 1.00 97.50 94 ARG A CA 1
ATOM 723 C C . ARG A 1 94 ? 27.448 4.636 -30.195 1.00 97.50 94 ARG A C 1
ATOM 725 O O . ARG A 1 94 ? 27.064 4.764 -29.037 1.00 97.50 94 ARG A O 1
ATOM 732 N N . ILE A 1 95 ? 26.961 3.714 -31.025 1.00 95.62 95 ILE A N 1
ATOM 733 C CA . ILE A 1 95 ? 25.882 2.785 -30.663 1.00 95.62 95 ILE A CA 1
ATOM 734 C C . ILE A 1 95 ? 26.318 1.863 -29.521 1.00 95.62 95 ILE A C 1
ATOM 736 O O . ILE A 1 95 ? 25.569 1.694 -28.565 1.00 95.62 95 ILE A O 1
ATOM 740 N N . ALA A 1 96 ? 27.532 1.305 -29.570 1.00 96.94 96 ALA A N 1
ATOM 741 C CA . ALA A 1 96 ? 28.036 0.441 -28.503 1.00 96.94 96 ALA A CA 1
ATOM 742 C C . ALA A 1 96 ? 28.108 1.164 -27.149 1.00 96.94 96 ALA A C 1
ATOM 744 O O . ALA A 1 96 ? 27.735 0.591 -26.129 1.00 96.94 96 ALA A O 1
ATOM 745 N N . ASN A 1 97 ? 28.555 2.422 -27.135 1.00 98.06 97 ASN A N 1
ATOM 746 C CA . ASN A 1 97 ? 28.580 3.225 -25.915 1.00 98.06 97 ASN A CA 1
ATOM 747 C C . ASN A 1 97 ? 27.166 3.527 -25.412 1.00 98.06 97 ASN A C 1
ATOM 749 O O . ASN A 1 97 ? 26.915 3.391 -24.221 1.00 98.06 97 ASN A O 1
ATOM 753 N N . LEU A 1 98 ? 26.231 3.858 -26.306 1.00 98.25 98 LEU A N 1
ATOM 754 C CA . LEU A 1 98 ? 24.836 4.069 -25.922 1.00 98.25 98 LEU A CA 1
ATOM 755 C C . LEU A 1 98 ? 24.224 2.809 -25.299 1.00 98.25 98 LEU A C 1
ATOM 757 O O . LEU A 1 98 ? 23.581 2.902 -24.263 1.00 98.25 98 LEU A O 1
ATOM 761 N N . ILE A 1 99 ? 24.454 1.631 -25.885 1.00 97.94 99 ILE A N 1
ATOM 762 C CA . ILE A 1 99 ? 23.972 0.357 -25.331 1.00 97.94 99 ILE A CA 1
ATOM 763 C C . ILE A 1 99 ? 24.545 0.124 -23.928 1.00 97.94 99 ILE A C 1
ATOM 765 O O . ILE A 1 99 ? 23.802 -0.270 -23.033 1.00 97.94 99 ILE A O 1
ATOM 769 N N . LYS A 1 100 ? 25.841 0.394 -23.720 1.00 98.50 100 LYS A N 1
ATOM 770 C CA . LYS A 1 100 ? 26.478 0.274 -22.399 1.00 98.50 100 LYS A CA 1
ATOM 771 C C . LYS A 1 100 ? 25.848 1.209 -21.372 1.00 98.50 100 LYS A C 1
ATOM 773 O O . LYS A 1 100 ? 25.523 0.763 -20.279 1.00 98.50 100 LYS A O 1
ATOM 778 N N . GLU A 1 101 ? 25.647 2.475 -21.729 1.00 98.69 101 GLU A N 1
ATOM 779 C CA . GLU A 1 101 ? 25.023 3.439 -20.821 1.00 98.69 101 GLU A CA 1
ATOM 780 C C . GLU A 1 101 ? 23.564 3.091 -20.531 1.00 98.69 101 GLU A C 1
ATOM 782 O O . GLU A 1 101 ? 23.141 3.186 -19.386 1.00 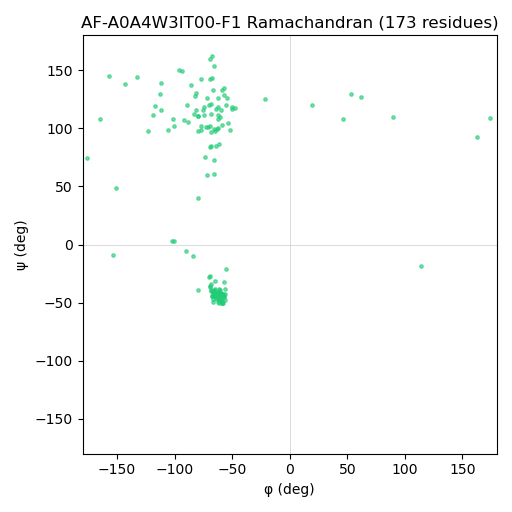98.69 101 GLU A O 1
ATOM 787 N N . LEU A 1 102 ? 22.801 2.633 -21.529 1.00 98.56 102 LEU A N 1
ATOM 788 C CA . LEU A 1 102 ? 21.424 2.184 -21.319 1.00 98.56 102 LEU A CA 1
ATOM 789 C C . LEU A 1 102 ? 21.360 0.976 -20.382 1.00 98.56 102 LEU A C 1
ATOM 791 O O . LEU A 1 102 ? 20.498 0.956 -19.510 1.00 98.56 102 LEU A O 1
ATOM 795 N N . ALA A 1 103 ? 22.273 0.012 -20.530 1.00 98.50 103 ALA A N 1
ATOM 796 C CA . ALA A 1 103 ? 22.364 -1.133 -19.629 1.00 98.50 103 ALA A CA 1
ATOM 797 C C . ALA A 1 103 ? 22.683 -0.686 -18.193 1.00 98.50 103 ALA A C 1
ATOM 799 O O . ALA A 1 103 ? 21.946 -1.028 -17.271 1.00 98.50 103 ALA A O 1
ATOM 800 N N . ARG A 1 104 ? 23.705 0.160 -18.014 1.00 98.50 104 ARG A N 1
ATOM 801 C CA . ARG A 1 104 ? 24.084 0.703 -16.701 1.00 98.50 104 ARG A CA 1
ATOM 802 C C . ARG A 1 104 ? 22.939 1.479 -16.043 1.00 98.50 104 ARG A C 1
ATOM 804 O O . ARG A 1 104 ? 22.580 1.202 -14.908 1.00 98.50 104 ARG A O 1
ATOM 811 N N . VAL A 1 105 ? 22.323 2.417 -16.767 1.00 98.50 105 VAL A N 1
ATOM 812 C CA . VAL A 1 105 ? 21.199 3.217 -16.249 1.00 98.50 105 VAL A CA 1
ATOM 813 C C . VAL A 1 105 ? 19.974 2.345 -15.959 1.00 98.50 105 VAL A C 1
ATOM 815 O O . VAL A 1 105 ? 19.212 2.652 -15.045 1.00 98.50 105 VAL A O 1
ATOM 818 N N . SER A 1 106 ? 19.757 1.262 -16.713 1.00 98.19 106 SER A N 1
ATOM 819 C CA . SER A 1 106 ? 18.660 0.335 -16.423 1.00 98.19 106 SER A CA 1
ATOM 820 C C . SER A 1 106 ? 18.872 -0.451 -15.129 1.00 98.19 106 SER A C 1
ATOM 822 O O . SER A 1 106 ? 17.914 -0.589 -14.378 1.00 98.19 106 SER A O 1
ATOM 824 N N . GLU A 1 107 ? 20.104 -0.878 -14.842 1.00 98.25 107 GLU A N 1
ATOM 825 C CA . GLU A 1 107 ? 20.467 -1.570 -13.599 1.00 98.25 107 GLU A CA 1
ATOM 826 C C . GLU A 1 107 ? 20.342 -0.628 -12.393 1.00 98.25 107 GLU A C 1
ATOM 828 O O . GLU A 1 107 ? 19.611 -0.928 -11.455 1.00 98.25 107 GLU A O 1
ATOM 833 N N . GLU A 1 108 ? 20.918 0.578 -12.470 1.00 98.31 108 GLU A N 1
ATOM 834 C CA . GLU A 1 108 ? 20.784 1.607 -11.421 1.00 98.31 108 GLU A CA 1
ATOM 835 C C . GLU A 1 108 ? 19.304 1.942 -11.133 1.00 98.31 108 GLU A C 1
ATOM 837 O O . GLU A 1 108 ? 18.880 2.142 -9.988 1.00 98.31 108 GLU A 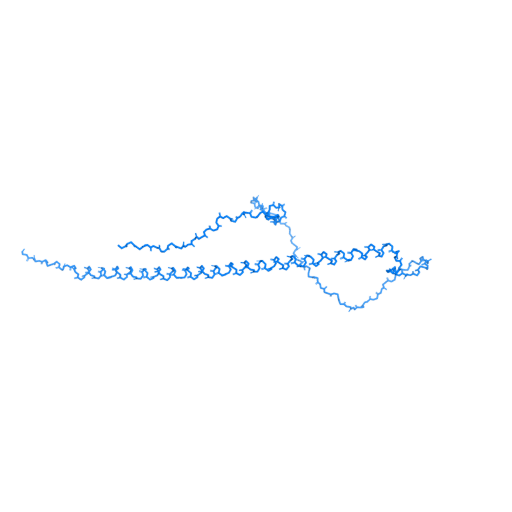O 1
ATOM 842 N N . LYS A 1 109 ? 18.473 1.988 -12.181 1.00 98.44 109 LYS A N 1
ATOM 843 C CA . LYS A 1 109 ? 17.029 2.182 -12.035 1.00 98.44 109 LYS A CA 1
ATOM 844 C C . LYS A 1 109 ? 16.360 0.981 -11.363 1.00 98.44 109 LYS A C 1
ATOM 846 O O . LYS A 1 109 ? 15.485 1.182 -10.528 1.00 98.44 109 LYS A O 1
ATOM 851 N N . GLU A 1 110 ? 16.703 -0.242 -11.749 1.00 98.19 110 GLU A N 1
ATOM 852 C CA . GLU A 1 110 ? 16.137 -1.450 -11.145 1.00 98.19 110 GLU A CA 1
ATOM 853 C C . GLU A 1 110 ? 16.465 -1.522 -9.650 1.00 98.19 110 GLU A C 1
ATOM 855 O O . GLU A 1 110 ? 15.544 -1.643 -8.846 1.00 98.19 110 GLU A O 1
ATOM 860 N N . GLU A 1 111 ? 17.721 -1.286 -9.262 1.00 98.44 111 GLU A N 1
ATOM 861 C CA . GLU A 1 111 ? 18.145 -1.253 -7.856 1.00 98.44 111 GLU A CA 1
ATOM 862 C C . GLU A 1 111 ? 17.354 -0.228 -7.028 1.00 98.44 111 GLU A C 1
ATOM 864 O O . GLU A 1 111 ? 16.886 -0.509 -5.920 1.00 98.44 111 GLU A O 1
ATOM 869 N N . THR A 1 112 ? 17.170 0.983 -7.562 1.00 98.25 112 THR A N 1
ATOM 870 C CA . THR A 1 112 ? 16.420 2.041 -6.863 1.00 98.25 112 THR A CA 1
ATOM 871 C C . THR A 1 112 ? 14.928 1.733 -6.767 1.00 98.25 112 THR A C 1
ATOM 873 O O . THR A 1 112 ? 14.308 2.022 -5.741 1.00 98.25 112 THR A O 1
ATOM 876 N N . VAL A 1 113 ? 14.349 1.108 -7.795 1.00 98.50 113 VAL A N 1
ATOM 877 C CA . VAL A 1 113 ? 12.955 0.650 -7.782 1.00 98.50 113 VAL A CA 1
ATOM 878 C C . VAL A 1 113 ? 12.760 -0.472 -6.766 1.00 98.50 113 VAL A C 1
ATOM 880 O O . VAL A 1 113 ? 11.787 -0.436 -6.014 1.00 98.50 113 VAL A O 1
ATOM 883 N N . GLU A 1 114 ? 13.670 -1.445 -6.705 1.00 98.50 114 GLU A N 1
ATOM 884 C CA . GLU A 1 114 ? 13.602 -2.531 -5.726 1.00 98.50 114 GLU A CA 1
ATOM 885 C C . GLU A 1 114 ? 13.715 -2.010 -4.296 1.00 98.50 114 GLU A C 1
ATOM 887 O O . GLU A 1 114 ? 12.906 -2.380 -3.443 1.00 98.50 114 GLU A O 1
ATOM 892 N N . ARG A 1 115 ? 14.651 -1.088 -4.044 1.00 98.50 115 ARG A N 1
ATOM 893 C CA . ARG A 1 115 ? 14.789 -0.442 -2.738 1.00 98.50 115 ARG A CA 1
ATOM 894 C C . ARG A 1 115 ? 13.507 0.272 -2.323 1.00 98.50 115 ARG A C 1
ATOM 896 O O . ARG A 1 115 ? 13.008 0.040 -1.225 1.00 98.50 115 ARG A O 1
ATOM 903 N N . LEU A 1 116 ? 12.954 1.104 -3.206 1.00 98.31 116 LEU A N 1
ATOM 904 C CA . LEU A 1 116 ? 11.720 1.834 -2.922 1.00 98.31 116 LEU A CA 1
ATOM 905 C C . LEU A 1 116 ? 10.546 0.878 -2.671 1.00 98.31 116 LEU A C 1
ATOM 907 O O . LEU A 1 116 ? 9.747 1.105 -1.766 1.00 98.31 116 LEU A O 1
ATOM 911 N N . LYS A 1 117 ? 10.450 -0.212 -3.439 1.00 98.56 117 LYS A N 1
ATOM 912 C CA . LYS A 1 117 ? 9.413 -1.230 -3.251 1.00 98.56 117 LYS A CA 1
ATOM 913 C C . LYS A 1 117 ? 9.544 -1.930 -1.896 1.00 98.56 117 LYS A C 1
ATOM 915 O O . LYS A 1 117 ? 8.532 -2.144 -1.235 1.00 98.56 117 LYS A O 1
ATOM 920 N N . ALA A 1 118 ? 10.764 -2.254 -1.472 1.00 98.50 118 ALA A N 1
ATOM 921 C CA . ALA A 1 118 ? 11.017 -2.851 -0.164 1.00 98.50 118 ALA A CA 1
ATOM 922 C C . ALA A 1 118 ? 10.656 -1.892 0.985 1.00 98.50 118 ALA A C 1
ATOM 924 O O . ALA A 1 118 ? 10.024 -2.303 1.960 1.00 98.50 118 ALA A O 1
ATOM 925 N N . GLU A 1 119 ? 11.002 -0.608 0.856 1.00 98.44 119 GLU A N 1
ATOM 926 C CA . GLU A 1 119 ? 10.617 0.432 1.817 1.00 98.44 119 GLU A CA 1
ATOM 927 C C . GLU A 1 119 ? 9.087 0.586 1.887 1.00 98.44 119 GLU A C 1
ATOM 929 O O . GLU A 1 119 ? 8.514 0.588 2.977 1.00 98.44 119 GLU A O 1
ATOM 934 N N . GLN A 1 120 ? 8.405 0.617 0.738 1.00 98.69 120 GLN A N 1
ATOM 935 C CA . GLN A 1 120 ? 6.944 0.664 0.673 1.00 98.69 120 GLN A CA 1
ATOM 936 C C . GLN A 1 120 ? 6.297 -0.555 1.346 1.00 98.69 120 GLN A C 1
ATOM 938 O O . GLN A 1 120 ? 5.387 -0.390 2.156 1.00 98.69 120 GLN A O 1
ATOM 943 N N . GLU A 1 121 ? 6.772 -1.767 1.050 1.00 98.62 121 GLU A N 1
ATOM 944 C CA . GLU A 1 121 ? 6.252 -2.999 1.653 1.00 98.62 121 GLU A CA 1
ATOM 945 C C . GLU A 1 121 ? 6.449 -3.006 3.178 1.00 98.62 121 GLU A C 1
ATOM 947 O O . GLU A 1 121 ? 5.576 -3.452 3.924 1.00 98.62 121 GLU A O 1
ATOM 952 N N . SER A 1 122 ? 7.579 -2.484 3.659 1.00 98.62 122 SER A N 1
ATOM 953 C CA . SER A 1 122 ? 7.842 -2.325 5.090 1.00 98.62 122 SER A CA 1
ATOM 954 C C . SER A 1 122 ? 6.823 -1.394 5.752 1.00 98.62 122 SER A C 1
ATOM 956 O O . SER A 1 122 ? 6.266 -1.728 6.801 1.00 98.62 122 SER A O 1
ATOM 958 N N . PHE A 1 123 ? 6.531 -0.247 5.132 1.00 98.69 123 PHE A N 1
ATOM 959 C CA . PHE A 1 123 ? 5.528 0.679 5.656 1.00 98.69 123 PHE A CA 1
ATOM 960 C C . PHE A 1 123 ? 4.115 0.100 5.608 1.00 98.69 123 PHE A C 1
ATOM 962 O O . PHE A 1 123 ? 3.378 0.240 6.579 1.00 98.69 123 PHE A O 1
ATOM 969 N N . GLU A 1 124 ? 3.747 -0.605 4.540 1.00 98.62 124 GLU A N 1
ATOM 970 C CA . GLU A 1 124 ? 2.433 -1.245 4.424 1.00 98.62 124 GLU A CA 1
ATOM 971 C C . GLU A 1 124 ? 2.228 -2.320 5.501 1.00 98.62 124 GLU A C 1
ATOM 973 O O . GLU A 1 124 ? 1.183 -2.362 6.151 1.00 98.62 124 GLU A O 1
ATOM 978 N N . LYS A 1 125 ? 3.260 -3.128 5.782 1.00 98.75 125 LYS A N 1
ATOM 979 C CA . LYS A 1 125 ? 3.242 -4.070 6.911 1.00 98.75 125 LYS A CA 1
ATOM 980 C C . LYS A 1 125 ? 3.065 -3.355 8.244 1.00 98.75 125 LYS A C 1
ATOM 982 O O . LYS A 1 125 ? 2.297 -3.828 9.079 1.00 98.75 125 LYS A O 1
ATOM 987 N N . LYS A 1 126 ? 3.754 -2.227 8.449 1.00 98.69 126 LYS A N 1
ATOM 988 C CA . LYS A 1 126 ? 3.665 -1.491 9.712 1.00 98.69 126 LYS A CA 1
ATOM 989 C C . LYS A 1 126 ? 2.295 -0.854 9.920 1.00 98.69 126 LYS A C 1
ATOM 991 O O . LYS A 1 126 ? 1.779 -0.895 11.032 1.00 98.69 126 LYS A O 1
ATOM 996 N N . ILE A 1 127 ? 1.708 -0.298 8.862 1.00 98.69 127 ILE A N 1
ATOM 997 C CA . ILE A 1 127 ? 0.344 0.240 8.886 1.00 98.69 127 ILE A CA 1
ATOM 998 C C . ILE A 1 127 ? -0.629 -0.867 9.276 1.00 98.69 127 ILE A C 1
ATOM 1000 O O . ILE A 1 127 ? -1.366 -0.699 10.241 1.00 98.69 127 ILE A O 1
ATOM 1004 N N . LYS A 1 128 ? -0.555 -2.023 8.609 1.00 98.75 128 LYS A N 1
ATOM 1005 C CA . LYS A 1 128 ? -1.431 -3.155 8.909 1.00 98.75 128 LYS A CA 1
ATOM 1006 C C . LYS A 1 128 ? -1.297 -3.635 10.357 1.00 98.75 128 LYS A C 1
ATOM 1008 O O . LYS A 1 128 ? -2.299 -3.835 11.027 1.00 98.75 128 LYS A O 1
ATOM 1013 N N . GLU A 1 129 ? -0.071 -3.775 10.862 1.00 98.62 129 GLU A N 1
ATOM 1014 C CA . GLU A 1 129 ? 0.161 -4.157 12.263 1.00 98.62 129 GLU A CA 1
ATOM 1015 C C . GLU A 1 129 ? -0.483 -3.160 13.242 1.00 98.62 129 GLU A C 1
ATOM 1017 O O . GLU A 1 129 ? -1.092 -3.562 14.232 1.00 98.62 129 GLU A O 1
ATOM 1022 N N . LEU A 1 130 ? -0.368 -1.858 12.968 1.00 98.75 130 LEU A N 1
ATOM 1023 C CA . LEU A 1 130 ? -0.978 -0.818 13.798 1.00 98.75 130 LEU A CA 1
ATOM 1024 C C . LEU A 1 130 ? -2.509 -0.815 13.703 1.00 98.75 130 LEU A C 1
ATOM 1026 O O . LEU A 1 130 ? -3.182 -0.563 14.701 1.00 98.75 130 LEU A O 1
ATOM 1030 N N . GLU A 1 131 ? -3.066 -1.084 12.525 1.00 98.62 131 GLU A N 1
ATOM 1031 C CA . GLU A 1 131 ? -4.509 -1.234 12.328 1.00 98.62 131 GLU A CA 1
ATOM 1032 C C . GLU A 1 131 ? -5.050 -2.435 13.112 1.00 98.62 131 GLU A C 1
ATOM 1034 O O . GLU A 1 131 ? -6.002 -2.267 13.875 1.00 98.62 131 GLU A O 1
ATOM 1039 N N . ASP A 1 132 ? -4.383 -3.590 13.028 1.00 98.56 132 ASP A N 1
ATOM 1040 C CA . ASP A 1 132 ? -4.737 -4.801 13.777 1.00 98.56 132 ASP A CA 1
ATOM 1041 C C . ASP A 1 132 ? -4.690 -4.542 15.302 1.00 98.56 132 ASP A C 1
ATOM 1043 O O . ASP A 1 132 ? -5.593 -4.933 16.048 1.00 98.56 132 ASP A O 1
ATOM 1047 N N . GLN A 1 133 ? -3.663 -3.828 15.789 1.00 98.62 133 GLN A N 1
ATOM 1048 C CA . GLN A 1 133 ? -3.576 -3.433 17.202 1.00 98.62 133 GLN A CA 1
ATOM 1049 C C . GLN A 1 133 ? -4.706 -2.486 17.621 1.00 98.62 133 GLN A C 1
ATOM 1051 O O . GLN A 1 133 ? -5.270 -2.632 18.708 1.00 98.62 133 GLN A O 1
ATOM 1056 N N . ASN A 1 134 ? -5.049 -1.514 16.778 1.00 98.56 134 ASN A N 1
ATOM 1057 C CA . ASN A 1 134 ? -6.135 -0.582 17.060 1.00 98.56 134 ASN A CA 1
ATOM 1058 C C . ASN A 1 134 ? -7.498 -1.281 17.090 1.00 98.56 134 ASN A C 1
ATOM 1060 O O . ASN A 1 134 ? -8.315 -0.962 17.954 1.00 98.56 134 ASN A O 1
ATOM 1064 N N . GLU A 1 135 ? -7.742 -2.237 16.194 1.00 98.62 135 GLU A N 1
ATOM 1065 C CA . GLU A 1 135 ? -8.975 -3.029 16.181 1.00 98.62 135 GLU A CA 1
ATOM 1066 C C . GLU A 1 135 ? -9.133 -3.842 17.473 1.00 98.62 135 GLU A C 1
ATOM 1068 O O . GLU A 1 135 ? -10.208 -3.841 18.083 1.00 98.62 135 GLU A O 1
ATOM 1073 N N . LEU A 1 136 ? -8.048 -4.460 17.952 1.00 98.44 136 LEU A N 1
ATOM 1074 C CA . LEU A 1 136 ? -8.055 -5.179 19.225 1.00 98.44 136 LEU A CA 1
ATOM 1075 C C . LEU A 1 136 ? -8.401 -4.247 20.394 1.00 98.44 136 LEU A C 1
ATOM 1077 O 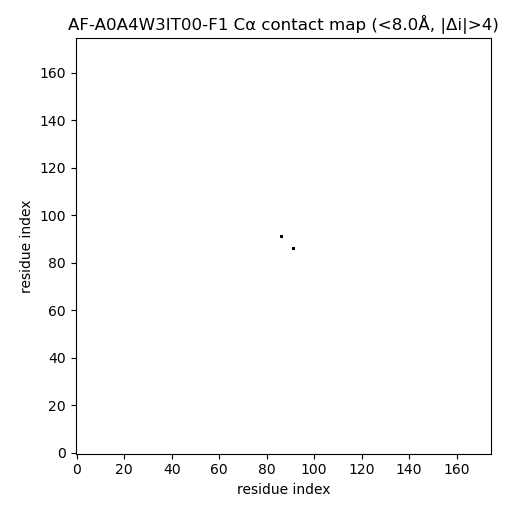O . LEU A 1 136 ? -9.300 -4.543 21.179 1.00 98.44 136 LEU A O 1
ATOM 1081 N N . ILE A 1 137 ? -7.749 -3.083 20.468 1.00 98.44 137 ILE A N 1
ATOM 1082 C CA . ILE A 1 137 ? -8.013 -2.081 21.511 1.00 98.44 137 ILE A CA 1
ATOM 1083 C C . ILE A 1 137 ? -9.469 -1.607 21.465 1.00 98.44 137 ILE A C 1
ATOM 1085 O O . ILE A 1 137 ? -10.094 -1.417 22.509 1.00 98.44 137 ILE A O 1
ATOM 1089 N N . MET A 1 138 ? -10.012 -1.375 20.271 1.00 98.38 138 MET A N 1
ATOM 1090 C CA . MET A 1 138 ? -11.402 -0.956 20.104 1.00 98.38 138 MET A CA 1
ATOM 1091 C C . MET A 1 138 ? -12.366 -2.028 20.609 1.00 98.38 138 MET A C 1
ATOM 1093 O O . MET A 1 138 ? -13.268 -1.709 21.382 1.00 98.38 138 MET A O 1
ATOM 1097 N N . THR A 1 139 ? -12.119 -3.287 20.260 1.00 98.38 139 THR A N 1
ATOM 1098 C CA . THR A 1 139 ? -12.932 -4.425 20.706 1.00 98.38 139 THR A CA 1
ATOM 1099 C C . THR A 1 139 ? -12.914 -4.559 22.230 1.00 98.38 139 THR A C 1
ATOM 1101 O O . THR A 1 139 ? -13.964 -4.612 22.866 1.00 98.38 139 THR A O 1
ATOM 1104 N N . GLU A 1 140 ? -11.733 -4.505 22.853 1.00 98.25 140 GLU A N 1
ATOM 1105 C CA . GLU A 1 140 ? -11.606 -4.564 24.314 1.00 98.25 140 GLU A CA 1
ATOM 1106 C C . GLU A 1 140 ? -12.328 -3.398 25.004 1.00 98.25 140 GLU A C 1
ATOM 1108 O O . GLU A 1 140 ? -12.972 -3.568 26.043 1.00 98.25 140 GLU A O 1
ATOM 1113 N N . ARG A 1 141 ? -12.247 -2.192 24.426 1.00 98.44 141 ARG A N 1
ATOM 1114 C CA . ARG A 1 141 ? -12.967 -1.020 24.938 1.00 98.44 141 ARG A CA 1
ATOM 1115 C C . ARG A 1 141 ? -14.476 -1.223 24.868 1.00 98.44 141 ARG A C 1
ATOM 1117 O O . ARG A 1 141 ? -15.163 -0.873 25.827 1.00 98.44 141 ARG A O 1
ATOM 1124 N N . GLU A 1 142 ? -14.992 -1.780 23.779 1.00 98.25 142 GLU A N 1
ATOM 1125 C CA . GLU A 1 142 ? -16.416 -2.093 23.633 1.00 98.25 142 GLU A CA 1
ATOM 1126 C C . GLU A 1 142 ? -16.872 -3.145 24.650 1.00 98.25 142 GLU A C 1
ATOM 1128 O O . GLU A 1 142 ? -17.880 -2.934 25.331 1.00 98.25 142 GLU A O 1
ATOM 1133 N N . ASP A 1 143 ? -16.093 -4.208 24.845 1.00 98.19 143 ASP A N 1
ATOM 1134 C CA . ASP A 1 143 ? -16.376 -5.255 25.830 1.00 98.19 143 ASP A CA 1
ATOM 1135 C C . ASP A 1 143 ? -16.422 -4.701 27.260 1.00 98.19 143 ASP A C 1
ATOM 1137 O O . ASP A 1 143 ? -17.351 -4.983 28.028 1.00 98.19 143 ASP A O 1
ATOM 1141 N N . ILE A 1 144 ? -15.456 -3.849 27.620 1.00 98.25 144 ILE A N 1
ATOM 1142 C CA . ILE A 1 144 ? -15.433 -3.175 28.923 1.00 98.25 144 ILE A CA 1
ATOM 1143 C C . ILE A 1 144 ? -16.655 -2.263 29.077 1.00 98.25 144 ILE A C 1
ATOM 1145 O O . ILE A 1 144 ? -17.296 -2.267 30.132 1.00 98.25 144 ILE A O 1
ATOM 1149 N N . LEU A 1 145 ? -17.011 -1.492 28.046 1.00 97.88 145 LEU A N 1
ATOM 1150 C CA . LEU A 1 145 ? -18.182 -0.611 28.081 1.00 97.88 145 LEU A CA 1
ATOM 1151 C C . LEU A 1 145 ? -19.485 -1.403 28.257 1.00 97.88 145 LEU A C 1
ATOM 1153 O O . LEU A 1 145 ? -20.329 -1.015 29.073 1.00 97.88 145 LEU A O 1
ATOM 1157 N N . LEU A 1 146 ? -19.638 -2.529 27.557 1.00 98.00 146 LEU A N 1
ATOM 1158 C CA . LEU A 1 146 ? -20.774 -3.437 27.718 1.00 98.00 146 LEU A CA 1
ATOM 1159 C C . LEU A 1 146 ? -20.834 -4.005 29.138 1.00 98.00 146 LEU A C 1
ATOM 1161 O O . LEU A 1 146 ? -21.899 -3.990 29.762 1.00 98.00 146 LEU A O 1
ATOM 1165 N N . LEU A 1 147 ? -19.699 -4.442 29.688 1.00 98.12 147 LEU A N 1
ATOM 1166 C CA . LEU A 1 147 ? -19.624 -4.956 31.053 1.00 98.12 147 LEU A CA 1
ATOM 1167 C C . LEU A 1 147 ? -20.040 -3.895 32.082 1.00 98.12 147 LEU A C 1
ATOM 1169 O O . LEU A 1 147 ? -20.868 -4.166 32.955 1.00 98.12 147 LEU A O 1
ATOM 1173 N N . VAL A 1 148 ? -19.518 -2.673 31.960 1.00 98.19 148 VAL A N 1
ATOM 1174 C CA . VAL A 1 148 ? -19.880 -1.548 32.835 1.00 98.19 148 VAL A CA 1
ATOM 1175 C C . VAL A 1 148 ? -21.378 -1.260 32.747 1.00 98.19 148 VAL A C 1
ATOM 1177 O O . VAL A 1 148 ? -22.033 -1.094 33.779 1.00 98.19 148 VAL A O 1
ATOM 1180 N N . LEU A 1 149 ? -21.956 -1.260 31.544 1.00 98.38 149 LEU A N 1
ATOM 1181 C CA . LEU A 1 149 ? -23.388 -1.041 31.356 1.00 98.38 149 LEU A CA 1
ATOM 1182 C C . LEU A 1 149 ? -24.229 -2.133 32.036 1.00 98.38 149 LEU A C 1
ATOM 1184 O O . LEU A 1 149 ? -25.202 -1.819 32.726 1.00 98.38 149 LEU A O 1
ATOM 1188 N N . LEU A 1 150 ? -23.844 -3.404 31.900 1.00 98.19 150 LEU A N 1
ATOM 1189 C CA . LEU A 1 150 ? -24.526 -4.526 32.552 1.00 98.19 150 LEU A CA 1
ATOM 1190 C C . LEU A 1 150 ? -24.476 -4.422 34.078 1.00 98.19 150 LEU A C 1
ATOM 1192 O O . LEU A 1 150 ? -25.488 -4.655 34.752 1.00 98.19 150 LEU A O 1
ATOM 1196 N N . ILE A 1 151 ? -23.325 -4.033 34.624 1.00 98.19 151 ILE A N 1
ATOM 1197 C CA . ILE A 1 151 ? -23.150 -3.789 36.055 1.00 98.19 151 ILE A CA 1
ATOM 1198 C C . ILE A 1 151 ? -24.077 -2.652 36.504 1.00 98.19 151 ILE A C 1
ATOM 1200 O O . ILE A 1 151 ? -24.861 -2.835 37.438 1.00 98.19 151 ILE A O 1
ATOM 1204 N N . CYS A 1 152 ? -24.074 -1.515 35.803 1.00 98.12 152 CYS A N 1
ATOM 1205 C CA . CYS A 1 152 ? -24.947 -0.373 36.088 1.00 98.12 152 CYS A CA 1
ATOM 1206 C C . CYS A 1 152 ? -26.432 -0.764 36.077 1.00 98.12 152 CYS A C 1
ATOM 1208 O O . CYS A 1 152 ? -27.160 -0.468 37.026 1.00 98.12 152 CYS A O 1
ATOM 1210 N N . ILE A 1 153 ? -26.881 -1.493 35.051 1.00 98.06 153 ILE A N 1
ATOM 1211 C CA . ILE A 1 153 ? -28.263 -1.984 34.952 1.00 98.06 153 ILE A CA 1
ATOM 1212 C C . ILE A 1 153 ? -28.602 -2.896 36.136 1.00 98.06 153 ILE A C 1
ATOM 1214 O O . ILE A 1 153 ? -29.688 -2.783 36.712 1.00 98.06 153 ILE A O 1
ATOM 1218 N N . SER A 1 154 ? -27.687 -3.788 36.516 1.00 97.81 154 SER A N 1
ATOM 1219 C CA . SER A 1 154 ? -27.876 -4.710 37.640 1.00 97.81 154 SER A CA 1
ATOM 1220 C C . SER A 1 154 ? -28.029 -3.957 38.962 1.00 97.81 154 SER A C 1
ATOM 1222 O O . SER A 1 154 ? -28.978 -4.214 39.706 1.00 97.81 154 SER A O 1
ATOM 1224 N N . PHE A 1 155 ? -27.181 -2.956 39.214 1.00 97.88 155 PHE A N 1
ATOM 1225 C CA . PHE A 1 155 ? -27.299 -2.074 40.377 1.00 97.88 155 PHE A CA 1
ATOM 1226 C C . PHE A 1 155 ? -28.608 -1.275 40.377 1.00 97.88 155 PHE A C 1
ATOM 1228 O O . PHE A 1 155 ? -29.271 -1.188 41.413 1.00 97.88 155 PHE A O 1
ATOM 1235 N N . CYS A 1 156 ? -29.035 -0.736 39.230 1.00 97.00 156 CYS A N 1
ATOM 1236 C CA . CYS A 1 156 ? -30.316 -0.036 39.109 1.00 97.00 156 CYS A CA 1
ATOM 1237 C C . CYS A 1 156 ? -31.500 -0.959 39.425 1.00 97.00 156 CYS A C 1
ATOM 1239 O O . CYS A 1 156 ? -32.385 -0.588 40.199 1.00 97.00 156 CYS A O 1
ATOM 1241 N N . LYS A 1 157 ? -31.509 -2.180 38.875 1.00 96.62 157 LYS A N 1
ATOM 1242 C CA . LYS A 1 157 ? -32.546 -3.185 39.153 1.00 96.62 157 LYS A CA 1
ATOM 1243 C C . LYS A 1 157 ? -32.573 -3.570 40.629 1.00 96.62 157 LYS A C 1
ATOM 1245 O O . LYS A 1 157 ? -33.652 -3.600 41.220 1.00 96.62 157 LYS A O 1
ATOM 1250 N N . PHE A 1 158 ? -31.407 -3.808 41.229 1.00 96.69 158 PHE A N 1
ATOM 1251 C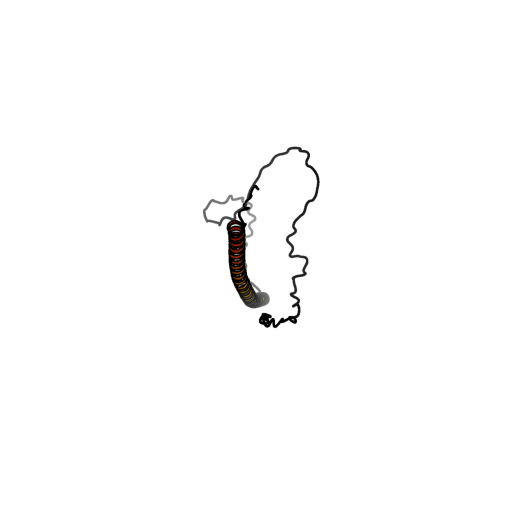 CA . PHE A 1 158 ? -31.289 -4.117 42.652 1.00 96.69 158 PHE A CA 1
ATOM 1252 C C . PHE A 1 158 ? -31.844 -2.978 43.516 1.00 96.69 158 PHE A C 1
ATOM 1254 O O . PHE A 1 158 ? -32.703 -3.211 44.361 1.00 96.69 158 PHE A O 1
ATOM 1261 N N . LYS A 1 159 ? -31.452 -1.728 43.236 1.00 95.94 159 LYS A N 1
ATOM 1262 C CA . LYS A 1 159 ? -31.957 -0.541 43.943 1.00 95.94 159 LYS A CA 1
ATOM 1263 C C . LYS A 1 159 ? -33.483 -0.422 43.852 1.00 95.94 159 LYS A C 1
ATOM 1265 O O . LYS A 1 159 ? -34.134 -0.162 44.862 1.00 95.94 159 LYS A O 1
ATOM 1270 N N . MET A 1 160 ? -34.059 -0.649 42.669 1.00 93.81 160 MET A N 1
ATOM 1271 C CA . MET A 1 160 ? -35.514 -0.641 42.464 1.00 93.81 160 MET A CA 1
ATOM 1272 C C . MET A 1 160 ? -36.220 -1.773 43.220 1.00 93.81 160 MET A C 1
ATOM 1274 O O . MET A 1 160 ? -37.311 -1.566 43.750 1.00 93.81 160 MET A O 1
ATOM 1278 N N . LEU A 1 161 ? -35.620 -2.964 43.286 1.00 94.44 161 LEU A N 1
ATOM 1279 C CA . LEU A 1 161 ? -36.159 -4.089 44.049 1.00 94.44 161 LEU A CA 1
ATOM 1280 C C . LEU A 1 161 ? -36.136 -3.801 45.555 1.00 94.44 161 LEU A C 1
ATOM 1282 O O . LEU A 1 161 ? -37.158 -3.967 46.218 1.00 94.44 161 LEU A O 1
ATOM 1286 N N . CYS A 1 162 ? -35.013 -3.303 46.078 1.00 92.44 162 CYS A N 1
ATOM 1287 C CA . CYS A 1 162 ? -34.902 -2.891 47.475 1.00 92.44 162 CYS A CA 1
ATOM 1288 C C . CYS A 1 162 ? -35.946 -1.830 47.828 1.00 92.44 162 CYS A C 1
ATOM 1290 O O . CYS A 1 162 ? -36.613 -1.969 48.846 1.00 92.44 162 CYS A O 1
ATOM 1292 N N . ALA A 1 163 ? -36.150 -0.820 46.974 1.00 91.56 163 ALA A N 1
ATOM 1293 C CA . ALA A 1 163 ? -37.174 0.197 47.198 1.00 91.56 163 ALA A CA 1
ATOM 1294 C C . ALA A 1 163 ? -38.581 -0.413 47.329 1.00 91.56 163 ALA A C 1
ATOM 1296 O O . ALA A 1 163 ? -39.315 -0.042 48.234 1.00 91.56 163 ALA A O 1
ATOM 1297 N N . LYS A 1 164 ? -38.941 -1.395 46.491 1.00 88.94 164 LYS A N 1
ATOM 1298 C CA . LYS A 1 164 ? -40.253 -2.070 46.555 1.00 88.94 164 LYS A CA 1
ATOM 1299 C C . LYS A 1 164 ? -40.445 -2.933 47.804 1.00 88.94 164 LYS A C 1
ATOM 1301 O O . LYS A 1 164 ? -41.568 -3.068 48.278 1.00 88.94 164 LYS A O 1
ATOM 1306 N N . ILE A 1 165 ? -39.380 -3.559 48.305 1.00 88.69 165 ILE A N 1
ATOM 1307 C CA . ILE A 1 165 ? -39.445 -4.420 49.498 1.00 88.69 165 ILE A CA 1
ATOM 1308 C C . ILE A 1 165 ? -39.459 -3.571 50.773 1.00 88.69 165 ILE A C 1
ATOM 1310 O O . ILE A 1 165 ? -40.169 -3.897 51.721 1.00 88.69 165 ILE A O 1
ATOM 1314 N N . LEU A 1 166 ? -38.680 -2.486 50.794 1.00 83.50 166 LEU A N 1
ATOM 1315 C CA . LEU A 1 166 ? -38.473 -1.655 51.978 1.00 83.50 166 LEU A CA 1
ATOM 1316 C C . LEU A 1 166 ? -39.483 -0.508 52.116 1.00 83.50 166 LEU A C 1
ATOM 1318 O O . LEU A 1 166 ? -39.457 0.182 53.133 1.00 83.50 166 LEU A O 1
ATOM 1322 N N . THR A 1 167 ? -40.370 -0.281 51.138 1.00 76.12 167 THR A N 1
ATOM 1323 C CA . THR A 1 167 ? -41.480 0.666 51.311 1.00 76.12 167 THR A CA 1
ATOM 1324 C C . THR A 1 167 ? -42.407 0.159 52.416 1.00 76.12 167 THR A C 1
ATOM 1326 O O . THR A 1 167 ? -43.014 -0.905 52.246 1.00 76.12 167 THR A O 1
ATOM 1329 N N . PRO A 1 168 ? -42.548 0.887 53.539 1.00 70.00 168 PRO A N 1
ATOM 1330 C CA . PRO A 1 168 ? -43.464 0.487 54.591 1.00 70.00 168 PRO A CA 1
ATOM 1331 C C . PRO A 1 168 ? -44.883 0.487 54.020 1.00 70.00 168 PRO A C 1
ATOM 1333 O O . PRO A 1 168 ? -45.338 1.484 53.456 1.00 70.00 168 PRO A O 1
ATOM 1336 N N . LYS A 1 169 ? -45.596 -0.637 54.158 1.00 66.25 169 LYS A N 1
ATOM 1337 C CA . LYS A 1 169 ? -47.047 -0.654 53.958 1.00 66.25 169 LYS A CA 1
ATOM 1338 C C . LYS A 1 169 ? -47.619 0.314 54.984 1.00 66.25 169 LYS A C 1
ATOM 1340 O O . LYS A 1 169 ? -47.529 0.049 56.180 1.00 66.25 169 LYS A O 1
ATOM 1345 N N . ALA A 1 170 ? -48.132 1.452 54.527 1.00 61.31 170 ALA A N 1
ATOM 1346 C CA . ALA A 1 170 ? -48.816 2.395 55.390 1.00 61.31 170 ALA A CA 1
ATOM 1347 C C . ALA A 1 170 ? -49.999 1.663 56.041 1.00 61.31 170 ALA A C 1
ATOM 1349 O O . ALA A 1 170 ? -51.005 1.393 55.387 1.00 61.31 170 ALA A O 1
ATOM 1350 N N . CYS A 1 171 ? -49.854 1.287 57.314 1.00 53.59 171 CYS A N 1
ATOM 1351 C CA . CYS A 1 171 ? -50.981 0.896 58.143 1.00 53.59 171 CYS A CA 1
ATOM 1352 C C . CYS A 1 171 ? -51.850 2.140 58.309 1.00 53.59 171 CYS A C 1
ATOM 1354 O O . CYS A 1 171 ? -51.568 2.998 59.142 1.00 53.59 171 CYS A O 1
ATOM 1356 N N . THR A 1 172 ? -52.900 2.252 57.501 1.00 60.16 172 THR A N 1
ATOM 1357 C CA . THR A 1 172 ? -54.028 3.129 57.800 1.00 60.16 172 THR A CA 1
ATOM 1358 C C . THR A 1 172 ? -54.753 2.540 59.002 1.00 60.16 172 THR A C 1
ATOM 1360 O O . THR A 1 172 ? -55.687 1.753 58.859 1.00 60.16 172 THR A O 1
ATOM 1363 N N . LEU A 1 173 ? -54.263 2.870 60.195 1.00 58.72 173 LEU A N 1
ATOM 1364 C CA . LEU A 1 173 ? -55.009 2.689 61.428 1.00 58.72 173 LEU A CA 1
ATOM 1365 C C . LEU A 1 173 ? -56.125 3.742 61.400 1.00 58.72 173 LEU A C 1
ATOM 1367 O O . LEU A 1 173 ? -55.861 4.928 61.585 1.00 58.72 173 LEU A O 1
ATOM 1371 N N . GLN A 1 174 ? -57.346 3.326 61.062 1.00 56.34 174 GLN A N 1
ATOM 1372 C CA . GLN A 1 174 ? -58.524 4.147 61.317 1.00 56.34 174 GLN A CA 1
ATOM 1373 C C . GLN A 1 174 ? -58.816 4.073 62.818 1.00 56.34 174 GLN A C 1
ATOM 1375 O O . GLN A 1 174 ? -59.024 2.979 63.346 1.00 56.34 174 GLN A O 1
ATOM 1380 N N . ILE A 1 175 ? -58.763 5.227 63.483 1.00 57.72 175 ILE A N 1
ATOM 1381 C CA . ILE A 1 175 ? -59.315 5.472 64.820 1.00 57.72 175 ILE A CA 1
ATOM 1382 C C . ILE A 1 175 ? -60.480 6.434 64.631 1.00 57.72 175 ILE A C 1
ATOM 1384 O O . ILE A 1 175 ? -60.287 7.410 63.867 1.00 57.72 175 ILE A O 1
#

Mean predicted aligned error: 20.23 Å

Organism: Callorhinchus milii (NCBI:txid7868)

Radius of gyration: 40.84 Å; Cα contacts (8 Å, |Δi|>4): 1; chains: 1; bounding box: 93×42×129 Å

InterPro domains:
  IPR032736 Protein hinderin [PF15369] (86-145)
  IPR032736 Protein hinderin [PTHR28375] (12-144)

pLDDT: mean 71.27, std 25.44, range [33.34, 98.75]

Solvent-accessible surface area (backbone atoms only — not comparable to full-atom values): 11939 Å² total; per-residue (Å²): 136,85,80,78,74,80,78,74,83,72,80,70,76,85,76,70,74,86,75,85,63,90,68,81,83,54,95,75,77,72,82,80,78,84,81,84,86,80,81,90,87,79,91,85,88,84,83,86,87,86,89,80,88,84,79,87,76,85,92,75,92,78,90,83,86,86,85,85,80,89,78,84,77,89,69,94,68,80,88,70,73,87,46,87,82,75,52,53,74,67,56,53,49,53,51,52,51,50,52,51,50,52,52,53,55,49,50,58,47,48,55,51,51,50,52,52,49,52,54,50,52,52,51,53,52,50,51,50,54,51,49,56,52,50,51,52,53,50,51,53,51,50,53,52,51,52,51,53,50,52,50,53,52,50,52,51,52,48,53,54,50,50,50,68,71,68,53,75,79,78,76,80,78,85,126

Sequence (175 aa):
MCFSLPMLNLESDEEQPMVFVPGLLCEGNFRHESKVKGRKIQQVKTKLPAAGSVFMSPLTAGDLKPVMSNEIMKEKEVSRSASLKDLCPEDKRRIANLIKELARVSEEKEETVERLKAEQESFEKKIKELEDQNELIMTEREDILLLVLLICISFCKFKMLCAKILTPKACTLQI

Secondary structure (DSSP, 8-state):
-------------TT------TTTT-TT----------------------------PPP---------------------PPPGGGS-HHHHHHHHHHHHHHHHHHHHHHHHHHHHHHHHHHHHHHHHHHHHHHHHHHHHHHHHHHHHHHHHHHHHHHHHHHHHHHS--------

Foldseek 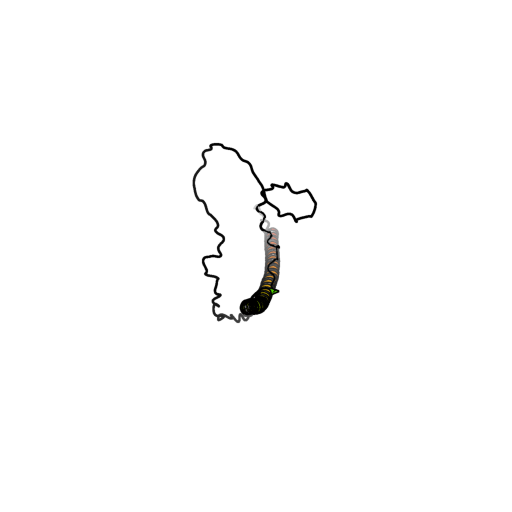3Di:
DDPDDPPDPPPPPVDPPPPPDPPPPPPPPDPDPDDDDDDDDDDDDDDDDDDDDDDDDDDDDDDDDDDDDDDDPDDPDDPPPDDPVNDDPVVVVVVVVVVVVVVVVVVVVVVVVVVVVVVVVVVVVVVVVVVVVVVVVVVVVVVVVVVVVVVVVVVVVVVVVCCVVPPDPPPPPDD